Protein AF-A0A498ELH8-F1 (afdb_monomer_lite)

Sequence (52 aa):
DRLDLEPAETLGDYDEALVREVFDVGETELRVADGDLPALVKERVALLAVER

Radius of gyration: 15.55 Å; chains: 1; bounding box: 36×38×33 Å

pLDDT: mean 87.88, std 8.43, range [63.09, 97.19]

Structure (mmCIF, N/CA/C/O backbone):
data_AF-A0A498ELH8-F1
#
_entry.id   AF-A0A498ELH8-F1
#
loop_
_atom_site.group_PDB
_atom_site.id
_atom_site.type_symbol
_atom_site.label_atom_id
_atom_site.label_alt_id
_atom_site.label_comp_id
_atom_site.label_asym_id
_atom_site.label_entity_id
_atom_site.label_seq_id
_atom_site.pdbx_PDB_ins_code
_atom_site.Cartn_x
_atom_site.Cartn_y
_atom_site.Cartn_z
_atom_site.occupancy
_atom_site.B_iso_or_equiv
_atom_site.auth_seq_id
_atom_site.auth_comp_id
_atom_site.auth_asym_id
_atom_site.auth_atom_id
_atom_site.pdbx_PDB_model_num
ATOM 1 N N . ASP A 1 1 ? 25.519 -24.025 -11.642 1.00 63.09 1 ASP A N 1
ATOM 2 C CA . ASP A 1 1 ? 24.782 -23.398 -12.753 1.00 63.09 1 ASP A CA 1
ATOM 3 C C . ASP A 1 1 ? 24.201 -22.069 -12.334 1.00 63.09 1 ASP A C 1
ATOM 5 O O . ASP A 1 1 ? 23.495 -22.004 -11.334 1.00 63.09 1 ASP A O 1
ATOM 9 N N . ARG A 1 2 ? 24.561 -21.001 -13.046 1.00 71.25 2 ARG A N 1
ATOM 10 C CA . ARG A 1 2 ? 23.968 -19.675 -12.872 1.00 71.25 2 ARG A CA 1
ATOM 11 C C . ARG A 1 2 ? 22.880 -19.552 -13.934 1.00 71.25 2 ARG A C 1
ATOM 13 O O . ARG A 1 2 ? 23.165 -19.800 -15.099 1.00 71.25 2 ARG A O 1
ATOM 20 N N . LEU A 1 3 ? 21.650 -1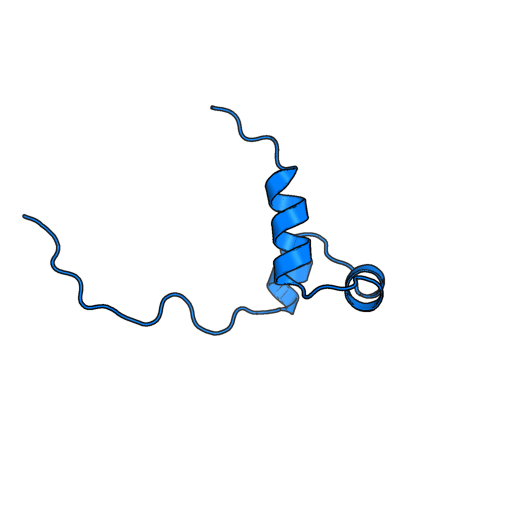9.238 -13.537 1.00 77.75 3 LEU A N 1
ATOM 21 C CA . LEU A 1 3 ? 20.578 -18.979 -14.496 1.00 77.75 3 LEU A CA 1
ATOM 22 C C . LEU A 1 3 ? 20.900 -17.663 -15.213 1.00 77.75 3 LEU A C 1
ATOM 24 O O . LEU A 1 3 ? 20.814 -16.596 -14.606 1.00 77.75 3 LEU A O 1
ATOM 28 N N . ASP A 1 4 ? 21.319 -17.745 -16.472 1.00 81.50 4 ASP A N 1
ATOM 29 C CA . ASP A 1 4 ? 21.416 -16.579 -17.344 1.00 81.50 4 ASP A CA 1
ATOM 30 C C . ASP A 1 4 ? 19.994 -16.237 -17.807 1.00 81.50 4 ASP A C 1
ATOM 32 O O . ASP A 1 4 ? 19.424 -16.904 -18.668 1.00 81.50 4 ASP A O 1
ATOM 36 N N . LEU A 1 5 ? 19.387 -15.249 -17.145 1.00 82.88 5 LEU A N 1
ATOM 37 C CA . LEU A 1 5 ? 18.057 -14.743 -17.472 1.00 82.88 5 LEU A CA 1
ATOM 38 C C . LEU A 1 5 ? 18.188 -13.582 -18.453 1.00 82.88 5 LEU A C 1
ATOM 40 O O . LEU A 1 5 ? 18.953 -12.644 -18.212 1.00 82.88 5 LEU A O 1
ATOM 44 N N . GLU A 1 6 ? 17.417 -13.624 -19.534 1.00 84.25 6 GLU A N 1
ATOM 45 C CA . GLU A 1 6 ? 17.265 -12.460 -20.398 1.00 84.25 6 GLU A CA 1
ATOM 46 C C . GLU A 1 6 ? 16.379 -11.414 -19.702 1.00 84.25 6 GLU A C 1
ATOM 48 O O . GLU A 1 6 ? 15.366 -11.780 -19.094 1.00 84.25 6 GLU A 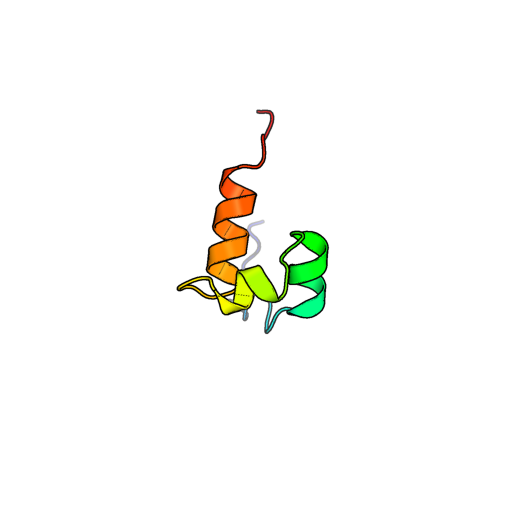O 1
ATOM 53 N N . PRO A 1 7 ? 16.737 -10.118 -19.755 1.00 80.31 7 PRO A N 1
ATOM 54 C CA . PRO A 1 7 ? 15.888 -9.063 -19.227 1.00 80.31 7 PRO A CA 1
ATOM 55 C C . PRO A 1 7 ? 14.527 -9.076 -19.929 1.00 80.31 7 PRO A C 1
ATOM 57 O O . PRO A 1 7 ? 14.447 -8.947 -21.149 1.00 80.31 7 PRO A O 1
ATOM 60 N N . ALA A 1 8 ? 13.464 -9.199 -19.143 1.00 82.19 8 ALA A N 1
ATOM 61 C CA . ALA A 1 8 ? 12.085 -9.063 -19.588 1.00 82.19 8 ALA A CA 1
ATOM 62 C C . ALA A 1 8 ? 11.407 -7.945 -18.791 1.00 82.19 8 ALA A C 1
ATOM 64 O O . ALA A 1 8 ? 11.893 -7.547 -17.728 1.00 82.19 8 ALA A O 1
ATOM 65 N N . GLU A 1 9 ? 10.283 -7.446 -19.297 1.00 80.50 9 GLU A N 1
ATOM 66 C CA . GLU A 1 9 ? 9.443 -6.518 -18.544 1.00 80.50 9 GLU A CA 1
ATOM 67 C C . GLU A 1 9 ? 8.991 -7.198 -17.241 1.00 80.50 9 GLU A C 1
ATOM 69 O O . GLU A 1 9 ? 8.349 -8.251 -17.254 1.00 80.50 9 GLU A O 1
ATOM 74 N N . THR A 1 10 ? 9.370 -6.638 -16.094 1.00 73.19 10 THR A N 1
ATOM 75 C CA . THR A 1 10 ? 8.844 -7.079 -14.798 1.00 73.19 10 THR A CA 1
ATOM 76 C C . THR A 1 10 ? 7.442 -6.532 -14.638 1.00 73.19 10 THR A C 1
ATOM 78 O O . THR A 1 10 ? 7.331 -5.315 -14.685 1.00 73.19 10 THR A O 1
ATOM 81 N N . LEU A 1 11 ? 6.460 -7.424 -14.412 1.00 67.94 11 LEU A N 1
ATOM 82 C CA . LEU A 1 11 ? 5.050 -7.150 -14.083 1.00 67.94 11 LEU A CA 1
ATOM 83 C C . LEU A 1 11 ? 4.509 -5.922 -14.834 1.00 67.94 11 LEU A C 1
ATOM 85 O O . LEU A 1 11 ? 4.767 -4.795 -14.425 1.00 67.94 11 LEU A O 1
ATOM 89 N N . GLY A 1 12 ? 3.761 -6.149 -15.919 1.00 78.56 12 GLY A N 1
ATOM 90 C CA . GLY A 1 12 ? 3.058 -5.075 -16.631 1.00 78.56 12 GLY A CA 1
ATOM 91 C C . GLY A 1 12 ? 2.064 -4.323 -15.734 1.00 78.56 12 GLY A C 1
ATOM 92 O O . GLY A 1 12 ? 2.147 -4.363 -14.508 1.00 78.56 12 GLY A O 1
ATOM 93 N N . ASP A 1 13 ? 1.087 -3.648 -16.329 1.00 87.00 13 ASP A N 1
ATOM 94 C CA . ASP A 1 13 ? 0.124 -2.876 -15.538 1.00 87.00 13 ASP A CA 1
ATOM 95 C C . ASP A 1 13 ? -0.541 -3.733 -14.446 1.00 87.00 13 ASP A C 1
ATOM 97 O O . ASP A 1 13 ? -0.989 -4.860 -14.684 1.00 87.00 13 ASP A O 1
ATOM 101 N N . TYR A 1 14 ? -0.574 -3.199 -13.225 1.00 88.75 14 TYR A N 1
ATOM 102 C CA . TYR A 1 14 ? -1.263 -3.838 -12.114 1.00 88.75 14 TYR A CA 1
ATOM 103 C C . TYR A 1 14 ? -2.758 -3.513 -12.168 1.00 88.75 14 TYR A C 1
ATOM 105 O O . TYR A 1 14 ? -3.174 -2.459 -12.650 1.00 88.75 14 TYR A O 1
ATOM 113 N N . ASP A 1 15 ? -3.575 -4.410 -11.624 1.00 93.31 15 ASP A N 1
ATOM 114 C CA . ASP A 1 15 ? -4.996 -4.144 -11.427 1.00 93.31 15 ASP A CA 1
ATOM 115 C C . ASP A 1 15 ? -5.173 -3.149 -10.267 1.00 93.31 15 ASP A C 1
ATOM 117 O O . ASP A 1 15 ? -4.968 -3.486 -9.098 1.00 93.31 15 ASP A O 1
ATOM 121 N N . GLU A 1 16 ? -5.521 -1.901 -10.595 1.00 93.75 16 GLU A N 1
ATOM 122 C CA . GLU A 1 16 ? -5.718 -0.828 -9.615 1.00 93.75 16 GLU A CA 1
ATOM 123 C C . GLU A 1 16 ? -6.781 -1.186 -8.568 1.00 93.75 16 GLU A C 1
ATOM 125 O O . GLU A 1 16 ? -6.591 -0.918 -7.380 1.00 93.75 16 GLU A O 1
ATOM 130 N N . ALA A 1 17 ? -7.889 -1.806 -8.986 1.00 95.00 17 ALA A N 1
ATOM 131 C CA . ALA A 1 17 ? -8.984 -2.140 -8.084 1.00 95.00 17 ALA A CA 1
ATOM 132 C C . ALA A 1 17 ? -8.542 -3.201 -7.073 1.00 95.00 17 ALA A C 1
ATOM 134 O O . ALA A 1 17 ? -8.787 -3.049 -5.875 1.00 95.00 17 ALA A O 1
ATOM 135 N N . LEU A 1 18 ? -7.813 -4.216 -7.543 1.00 95.75 18 LEU A N 1
ATOM 136 C CA . LEU A 1 18 ? -7.241 -5.245 -6.681 1.00 95.75 18 LEU A CA 1
ATOM 137 C C . LEU A 1 18 ? -6.222 -4.660 -5.694 1.00 95.75 18 LEU A C 1
ATOM 139 O O . LEU A 1 18 ? -6.234 -5.005 -4.515 1.00 95.75 18 LEU A O 1
ATOM 143 N N . VAL A 1 19 ? -5.348 -3.756 -6.144 1.00 95.62 19 VAL A N 1
ATOM 144 C CA . VAL A 1 19 ? -4.368 -3.105 -5.259 1.00 95.62 19 VAL A CA 1
ATOM 145 C C . VAL A 1 19 ? -5.072 -2.277 -4.185 1.00 9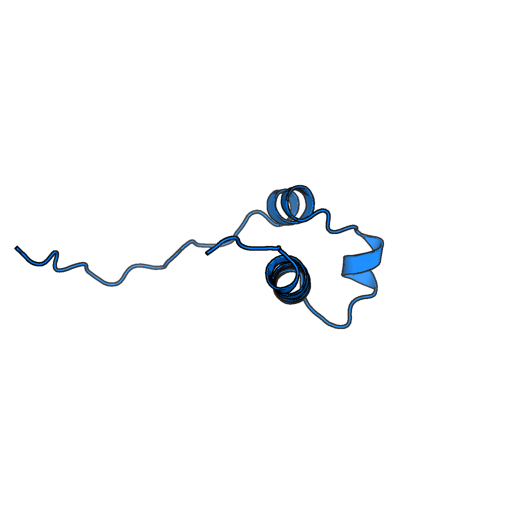5.62 19 VAL A C 1
ATOM 147 O O . VAL A 1 19 ? -4.698 -2.345 -3.014 1.00 95.62 19 VAL A O 1
ATOM 150 N N . ARG A 1 20 ? -6.118 -1.533 -4.552 1.00 95.75 20 ARG A N 1
ATOM 151 C CA . ARG A 1 20 ? -6.910 -0.753 -3.596 1.00 95.75 20 ARG A CA 1
ATOM 152 C C . ARG A 1 20 ? -7.605 -1.638 -2.568 1.00 95.75 20 ARG A C 1
ATOM 154 O O . ARG A 1 20 ? -7.613 -1.282 -1.398 1.00 95.75 20 ARG A O 1
ATOM 161 N N . GLU A 1 21 ? -8.131 -2.790 -2.977 1.00 97.19 21 GLU A N 1
ATOM 162 C CA . GLU A 1 21 ? -8.734 -3.763 -2.061 1.00 97.19 21 GLU A CA 1
ATOM 163 C C . GLU A 1 21 ? -7.700 -4.343 -1.083 1.00 97.19 21 GLU A C 1
ATOM 165 O O . GLU A 1 21 ? -7.916 -4.331 0.126 1.00 97.19 21 GLU A O 1
ATOM 170 N N . VAL A 1 22 ? -6.552 -4.805 -1.588 1.00 96.06 22 VAL A N 1
ATOM 171 C CA . VAL A 1 22 ? -5.515 -5.461 -0.771 1.00 96.06 22 VAL A CA 1
ATOM 172 C C . VAL A 1 22 ? -4.909 -4.517 0.267 1.00 96.06 22 VAL A C 1
ATOM 174 O O . VAL A 1 22 ? -4.639 -4.934 1.393 1.00 96.06 22 VAL A O 1
ATOM 177 N N . PHE A 1 23 ? -4.677 -3.258 -0.106 1.00 95.00 23 PHE A N 1
ATOM 178 C CA . PHE A 1 23 ? -4.075 -2.257 0.779 1.00 95.00 23 PHE A CA 1
ATOM 179 C C . PHE A 1 23 ? -5.101 -1.386 1.515 1.00 95.00 23 PHE A C 1
ATOM 181 O O . PHE A 1 23 ? -4.691 -0.460 2.216 1.00 95.00 23 PHE A O 1
ATOM 188 N N . ASP A 1 24 ? -6.398 -1.688 1.382 1.00 95.44 24 ASP A N 1
ATOM 189 C CA . ASP A 1 24 ? -7.506 -0.940 1.992 1.00 95.44 24 ASP A CA 1
ATOM 190 C C . ASP A 1 24 ? -7.452 0.570 1.673 1.00 95.44 24 ASP A C 1
ATOM 192 O O . ASP A 1 24 ? -7.564 1.429 2.549 1.00 95.44 24 ASP A O 1
ATOM 196 N N . VAL A 1 25 ? -7.226 0.902 0.395 1.00 95.19 25 VAL A N 1
ATOM 197 C CA . VAL A 1 25 ? -7.145 2.286 -0.099 1.00 95.19 25 VAL A CA 1
ATOM 198 C C . VAL A 1 25 ? -8.509 2.752 -0.606 1.00 95.19 25 VAL A C 1
ATOM 200 O O . VAL A 1 25 ? -9.025 2.292 -1.633 1.00 95.19 25 VAL A O 1
ATOM 203 N N . GLY A 1 26 ? -9.083 3.727 0.097 1.00 93.75 26 GLY A N 1
ATOM 204 C CA . GLY A 1 26 ? -10.400 4.279 -0.213 1.00 93.75 26 GLY A CA 1
ATOM 205 C C . GLY A 1 26 ? -10.398 5.307 -1.351 1.00 93.75 26 GLY A C 1
ATOM 206 O 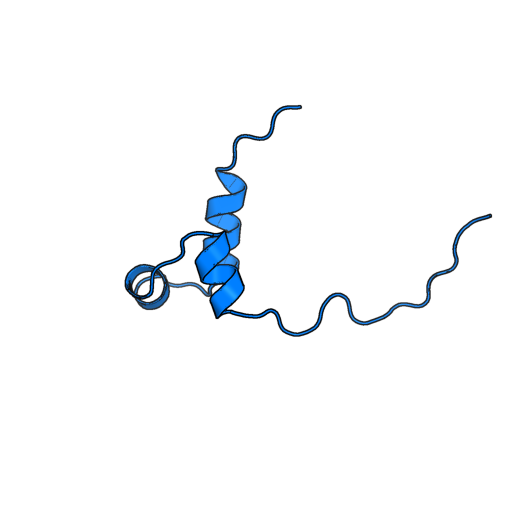O . GLY A 1 26 ? -9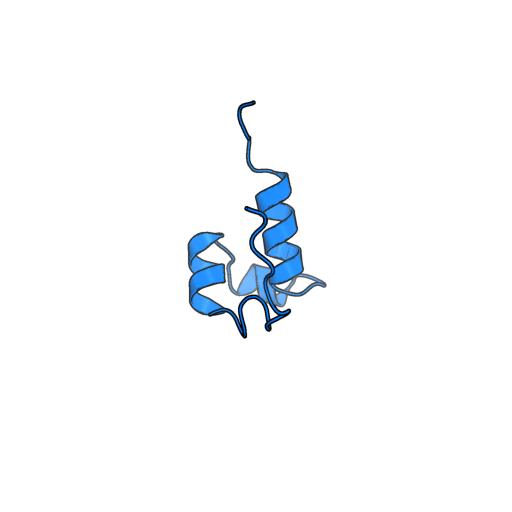.406 5.976 -1.625 1.00 93.75 26 GLY A O 1
ATOM 207 N N . GLU A 1 27 ? -11.559 5.516 -1.980 1.00 92.25 27 GLU A N 1
ATOM 208 C CA . GLU A 1 27 ? -11.728 6.517 -3.050 1.00 92.25 27 GLU A CA 1
ATOM 209 C C . GLU A 1 27 ? -11.449 7.953 -2.573 1.00 92.25 27 GLU A C 1
ATOM 211 O O . GLU A 1 27 ? -10.800 8.735 -3.265 1.00 92.25 27 GLU A O 1
ATOM 216 N N . THR A 1 28 ? -11.907 8.309 -1.368 1.00 93.19 28 THR A N 1
ATOM 217 C CA . THR A 1 28 ? -11.654 9.639 -0.790 1.00 93.19 28 THR A CA 1
ATOM 218 C C . THR A 1 28 ? -10.173 9.862 -0.505 1.00 93.19 28 THR A C 1
ATOM 220 O O . THR A 1 28 ? -9.685 10.963 -0.737 1.00 93.19 28 THR A O 1
ATOM 223 N N . GLU A 1 29 ? -9.472 8.838 -0.016 1.00 92.50 29 GLU A N 1
ATOM 224 C CA . GLU A 1 29 ? -8.030 8.889 0.245 1.00 92.50 29 GLU A CA 1
ATOM 225 C C . GLU A 1 29 ? -7.274 9.114 -1.064 1.00 92.50 29 GLU A C 1
ATOM 227 O O . GLU A 1 29 ? -6.548 10.097 -1.180 1.00 92.50 29 GLU A O 1
ATOM 232 N N . LEU A 1 30 ? -7.557 8.298 -2.084 1.00 92.56 30 LEU A N 1
ATOM 233 C CA . LEU A 1 30 ? -6.943 8.421 -3.405 1.00 92.56 30 LEU A CA 1
ATOM 234 C C . LEU A 1 30 ? -7.204 9.786 -4.059 1.00 92.56 30 LEU A C 1
ATOM 236 O O . LEU A 1 30 ? -6.324 10.344 -4.700 1.00 92.56 30 LEU A O 1
ATOM 240 N N . ARG A 1 31 ? -8.403 10.352 -3.884 1.00 91.69 31 ARG A N 1
ATOM 241 C CA . ARG A 1 31 ? -8.764 11.661 -4.453 1.00 91.69 31 ARG A CA 1
ATOM 242 C C . ARG A 1 31 ? -8.093 12.840 -3.742 1.00 91.69 31 ARG A C 1
ATOM 244 O O . ARG A 1 31 ? -7.941 13.899 -4.345 1.00 91.69 31 ARG A O 1
ATOM 251 N N . VAL A 1 32 ? -7.823 12.717 -2.444 1.00 92.62 32 VAL A N 1
ATOM 252 C CA . VAL A 1 32 ? -7.309 13.819 -1.607 1.00 92.62 32 VAL A CA 1
ATOM 253 C C . VAL A 1 32 ? -5.789 13.778 -1.485 1.00 92.62 32 VAL A C 1
ATOM 255 O O . VAL A 1 32 ? -5.180 14.819 -1.245 1.00 92.62 32 VAL A O 1
ATOM 258 N N . ALA A 1 33 ? -5.182 12.604 -1.643 1.00 85.94 33 ALA A N 1
ATOM 259 C CA . ALA A 1 33 ? -3.741 12.455 -1.630 1.00 85.94 33 ALA A CA 1
ATOM 260 C C . ALA A 1 33 ? -3.093 13.283 -2.751 1.00 85.94 33 ALA A C 1
ATOM 262 O O . ALA A 1 33 ? -3.536 13.265 -3.896 1.00 85.94 33 ALA A O 1
ATOM 263 N N . ASP A 1 34 ? -2.000 13.970 -2.423 1.00 79.50 34 ASP A N 1
ATOM 264 C CA . ASP A 1 34 ? -1.155 14.700 -3.384 1.00 79.50 34 ASP A CA 1
ATOM 265 C C . ASP A 1 34 ? -0.231 13.742 -4.179 1.00 79.50 34 ASP A C 1
ATOM 267 O O . ASP A 1 34 ? 0.807 14.131 -4.707 1.00 79.50 34 ASP A O 1
ATOM 271 N N . GLY A 1 35 ? -0.576 12.448 -4.218 1.00 78.62 35 GLY A N 1
ATOM 272 C CA . GLY A 1 35 ? 0.227 11.360 -4.770 1.00 78.62 35 GLY A CA 1
ATOM 273 C C . GLY A 1 35 ? -0.631 10.290 -5.445 1.00 78.62 35 GLY A C 1
ATOM 274 O O . GLY A 1 35 ? -1.854 10.280 -5.329 1.00 78.62 35 GLY A O 1
ATOM 275 N N . ASP A 1 36 ? 0.025 9.389 -6.173 1.00 91.06 36 ASP A N 1
ATOM 276 C CA . ASP A 1 36 ? -0.621 8.276 -6.865 1.00 91.06 36 ASP A CA 1
ATOM 277 C C . ASP A 1 36 ? -0.815 7.056 -5.945 1.00 91.06 36 ASP A C 1
ATOM 279 O O . ASP A 1 36 ? -0.296 6.984 -4.827 1.00 91.06 36 ASP A O 1
ATOM 283 N N . LEU A 1 37 ? -1.582 6.065 -6.406 1.00 94.06 37 LEU A N 1
ATOM 284 C CA . LEU A 1 37 ? -1.809 4.830 -5.652 1.00 94.06 37 LEU A CA 1
ATOM 285 C C . LEU A 1 37 ? -0.495 4.137 -5.211 1.00 94.06 37 LEU A C 1
ATOM 287 O O . LEU A 1 37 ? -0.418 3.714 -4.055 1.00 94.06 37 LEU A O 1
ATOM 291 N N . PRO A 1 38 ? 0.569 4.061 -6.041 1.00 92.94 38 PRO A N 1
ATOM 292 C CA . PRO A 1 38 ? 1.876 3.579 -5.603 1.00 92.94 38 PRO A CA 1
ATOM 293 C C . PRO A 1 38 ? 2.464 4.326 -4.401 1.00 92.94 38 PRO A C 1
ATOM 295 O O . PRO A 1 38 ? 3.112 3.692 -3.565 1.00 92.94 38 PRO A O 1
ATOM 298 N N . ALA A 1 39 ? 2.280 5.644 -4.293 1.00 93.25 39 ALA A N 1
ATOM 299 C CA . ALA A 1 39 ? 2.725 6.406 -3.128 1.00 93.25 39 ALA A CA 1
ATOM 300 C C . ALA A 1 39 ? 1.984 5.972 -1.852 1.00 93.25 39 ALA A C 1
ATOM 302 O O . ALA A 1 39 ? 2.634 5.626 -0.864 1.00 93.25 39 ALA A O 1
ATOM 303 N N . LEU A 1 40 ? 0.652 5.869 -1.906 1.00 94.75 40 LEU A N 1
ATOM 304 C CA . LEU A 1 40 ? -0.172 5.420 -0.773 1.00 94.75 40 LEU A CA 1
ATOM 305 C C . LEU A 1 40 ? 0.183 3.996 -0.321 1.00 94.75 40 LEU A C 1
ATOM 307 O O . LEU A 1 40 ? 0.333 3.724 0.871 1.00 94.75 40 LEU A O 1
ATOM 311 N N . VAL A 1 41 ? 0.386 3.082 -1.272 1.00 94.88 41 VAL A N 1
ATOM 312 C CA . VAL A 1 41 ? 0.785 1.698 -0.975 1.00 94.88 41 VAL A CA 1
ATOM 313 C C . VAL A 1 41 ? 2.136 1.652 -0.260 1.00 94.88 41 VAL A C 1
ATOM 315 O O . VAL A 1 41 ? 2.285 0.923 0.723 1.00 94.88 41 VAL A O 1
ATOM 318 N N . LYS A 1 42 ? 3.122 2.448 -0.699 1.00 93.44 42 LYS A N 1
ATOM 319 C CA . LYS A 1 42 ? 4.440 2.515 -0.042 1.00 93.44 42 LYS A CA 1
ATOM 320 C C . LYS A 1 42 ? 4.328 2.970 1.408 1.00 93.44 42 LYS A C 1
ATOM 322 O O . LYS A 1 42 ? 5.002 2.397 2.262 1.00 93.44 42 LYS A O 1
ATOM 327 N N . GLU A 1 43 ? 3.477 3.954 1.693 1.00 93.12 43 GLU A N 1
ATOM 328 C CA . GLU A 1 43 ? 3.228 4.408 3.063 1.00 93.12 43 GLU A CA 1
ATOM 329 C C . GLU A 1 43 ? 2.669 3.279 3.934 1.00 93.12 43 GLU A C 1
ATOM 331 O O . GLU A 1 43 ? 3.167 3.051 5.036 1.00 93.12 43 GLU A O 1
ATOM 336 N N . ARG A 1 44 ? 1.693 2.507 3.434 1.00 92.81 44 ARG A N 1
ATOM 337 C CA . ARG A 1 44 ? 1.130 1.377 4.193 1.00 92.81 44 ARG A CA 1
ATOM 338 C C . ARG A 1 44 ? 2.146 0.278 4.432 1.00 92.81 44 ARG A C 1
ATOM 340 O O . ARG A 1 44 ? 2.270 -0.188 5.561 1.00 92.81 44 ARG A O 1
ATOM 347 N N . VAL A 1 45 ? 2.909 -0.088 3.405 1.00 94.31 45 VAL A N 1
ATOM 348 C CA . VAL A 1 45 ? 3.974 -1.091 3.520 1.00 94.31 45 VAL A CA 1
ATOM 349 C C . VAL A 1 45 ? 5.035 -0.661 4.533 1.00 94.31 45 VAL A C 1
ATOM 351 O O . VAL A 1 45 ? 5.485 -1.490 5.318 1.00 94.31 45 VAL A O 1
ATOM 354 N N . ALA A 1 46 ? 5.396 0.625 4.576 1.00 93.00 46 ALA A N 1
ATOM 355 C CA . ALA A 1 46 ? 6.361 1.146 5.544 1.00 93.00 46 ALA A CA 1
ATOM 356 C C . ALA A 1 46 ? 5.895 1.014 7.007 1.00 93.00 46 ALA A C 1
ATOM 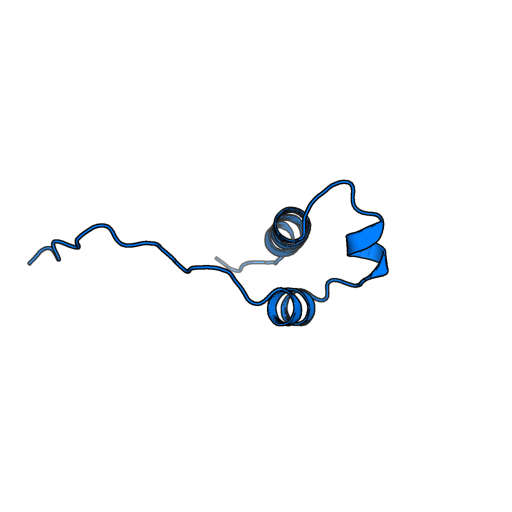358 O O . ALA A 1 46 ? 6.726 0.998 7.914 1.00 93.00 46 ALA A O 1
ATOM 359 N N . LEU A 1 47 ? 4.583 0.911 7.238 1.00 90.56 47 LEU A N 1
ATOM 360 C CA . LEU A 1 47 ? 3.984 0.736 8.561 1.00 90.56 47 LEU A CA 1
ATOM 361 C C . LEU A 1 47 ? 3.721 -0.731 8.926 1.00 90.56 47 LEU A C 1
ATOM 363 O O . LEU A 1 47 ? 3.371 -1.011 10.074 1.00 90.56 47 LEU A O 1
ATOM 367 N N . LEU A 1 48 ? 3.879 -1.670 7.988 1.00 90.62 48 LEU A N 1
ATOM 368 C CA . LEU A 1 48 ? 3.716 -3.088 8.287 1.00 90.62 48 LEU A CA 1
ATOM 369 C C . LEU A 1 48 ? 4.812 -3.533 9.256 1.00 90.62 48 LEU A C 1
ATOM 371 O O . LEU A 1 48 ? 6.007 -3.418 8.982 1.00 90.62 48 LEU A O 1
ATOM 375 N N . ALA A 1 49 ? 4.396 -4.064 10.404 1.00 88.00 49 ALA A N 1
ATOM 376 C CA . ALA A 1 49 ? 5.314 -4.684 11.341 1.00 88.00 49 ALA A CA 1
ATOM 377 C C . ALA A 1 49 ? 5.841 -5.984 10.721 1.00 88.00 49 ALA A C 1
ATOM 379 O O . ALA A 1 49 ? 5.101 -6.956 10.580 1.00 88.00 49 ALA A O 1
ATOM 380 N N . VAL A 1 50 ? 7.116 -5.989 10.336 1.00 85.69 50 VAL A N 1
ATOM 381 C CA . VAL A 1 50 ? 7.797 -7.185 9.835 1.00 85.69 50 VAL A CA 1
ATOM 382 C C . VAL A 1 50 ? 8.633 -7.767 10.969 1.00 85.69 50 VAL A C 1
ATOM 384 O O . VAL A 1 50 ? 9.538 -7.109 11.489 1.00 85.69 50 VAL A O 1
ATOM 387 N N . GLU A 1 51 ? 8.313 -8.993 11.378 1.00 79.88 51 GLU A N 1
ATOM 388 C CA . GLU A 1 51 ? 9.169 -9.766 12.280 1.00 79.88 51 GLU A CA 1
ATOM 389 C C . GLU A 1 51 ? 10.471 -10.148 11.554 1.00 79.88 51 GLU A C 1
ATOM 391 O O . GLU A 1 51 ? 10.463 -10.401 10.348 1.00 79.88 51 GLU A O 1
ATOM 396 N N . ARG A 1 52 ? 11.598 -10.136 12.275 1.00 67.62 52 ARG A N 1
ATOM 397 C CA . ARG A 1 52 ? 12.921 -10.471 11.723 1.00 67.62 52 ARG A CA 1
ATOM 398 C C . ARG A 1 52 ? 13.230 -11.955 11.807 1.00 67.62 52 ARG A C 1
ATOM 400 O O . ARG A 1 52 ? 12.893 -12.544 12.856 1.00 67.62 52 ARG A O 1
#

Foldseek 3Di:
DDPPDDDDDDDDDDDPVVLCVVLVPDPVNCVPDPDHSVVVSVVSVVPDDDDD

Secondary structure (DSSP, 8-state):
----PPP---S-S--HHHHHHHTT--HHHHHHSSS-HHHHHHHHHHHS----